Protein AF-A0AAN7SDE9-F1 (afdb_monomer_lite)

pLDDT: mean 77.94, std 16.56, range [36.09, 93.88]

Secondary structure (DSSP, 8-state):
-----------------PPP---TT-EEEETTTEEEEEEE-TTS-EEEEE------SHHHHHHHT--TTSPPS-TTEEEETTTEEEEE--

Structure (mmCIF, N/CA/C/O backbone):
data_AF-A0AAN7SDE9-F1
#
_entry.id   AF-A0AAN7SDE9-F1
#
loop_
_atom_site.group_PDB
_atom_site.id
_atom_site.type_symbol
_atom_site.label_atom_id
_atom_site.label_alt_id
_atom_site.label_comp_id
_atom_site.label_asym_id
_atom_site.label_entity_id
_atom_site.label_seq_id
_atom_site.pdbx_PDB_ins_code
_atom_site.Cartn_x
_atom_site.Cartn_y
_atom_site.Cartn_z
_atom_site.occupancy
_atom_site.B_iso_or_equiv
_atom_site.auth_seq_id
_atom_site.auth_comp_id
_atom_site.auth_asym_id
_atom_site.auth_atom_id
_atom_site.pdbx_PDB_model_num
ATOM 1 N N . MET A 1 1 ? -2.382 -37.669 46.528 1.00 36.94 1 MET A N 1
ATOM 2 C CA . MET A 1 1 ? -2.327 -36.244 46.134 1.00 36.94 1 MET A CA 1
ATOM 3 C C . MET A 1 1 ? -2.361 -36.198 44.613 1.00 36.94 1 MET A C 1
ATOM 5 O O . MET A 1 1 ? -1.420 -36.666 43.991 1.00 36.94 1 MET A O 1
ATOM 9 N N . LYS A 1 2 ? -3.486 -35.797 44.007 1.00 36.09 2 LYS A N 1
ATOM 10 C CA . LYS A 1 2 ? -3.641 -35.760 42.543 1.00 36.09 2 LYS A CA 1
ATOM 11 C C . LYS A 1 2 ? -3.276 -34.354 42.074 1.00 36.09 2 LYS A C 1
ATOM 13 O O . LYS A 1 2 ? -4.058 -33.430 42.261 1.00 36.09 2 LYS A O 1
ATOM 18 N N . ILE A 1 3 ? -2.063 -34.191 41.554 1.00 50.59 3 ILE A N 1
ATOM 19 C CA . ILE A 1 3 ? -1.600 -32.930 40.972 1.00 50.59 3 ILE A CA 1
ATOM 20 C C . ILE A 1 3 ? -2.308 -32.791 39.625 1.00 50.59 3 ILE A C 1
ATOM 22 O O . ILE A 1 3 ? -2.021 -33.527 38.684 1.00 50.59 3 ILE A O 1
ATOM 26 N N . ALA A 1 4 ? -3.297 -31.900 39.569 1.00 49.97 4 ALA A N 1
ATOM 27 C CA . ALA A 1 4 ? -3.954 -31.523 38.331 1.00 49.97 4 ALA A CA 1
ATOM 28 C C . ALA A 1 4 ? -2.946 -30.740 37.480 1.00 49.97 4 ALA A C 1
ATOM 30 O O . ALA A 1 4 ? -2.600 -29.601 37.785 1.00 49.97 4 ALA A O 1
ATOM 31 N N . LEU A 1 5 ? -2.434 -31.396 36.442 1.00 46.94 5 LEU A N 1
ATOM 32 C CA . LEU A 1 5 ? -1.571 -30.805 35.429 1.00 46.94 5 LEU A CA 1
ATOM 33 C C . LEU A 1 5 ? -2.433 -29.864 34.580 1.00 46.94 5 LEU A C 1
ATOM 35 O O . LEU A 1 5 ? -3.142 -30.294 33.671 1.00 46.94 5 LEU A O 1
ATOM 39 N N . VAL A 1 6 ? -2.431 -28.578 34.928 1.00 55.00 6 VAL A N 1
ATOM 40 C CA . VAL A 1 6 ? -3.078 -27.534 34.130 1.00 55.00 6 VAL A CA 1
ATOM 41 C C . VAL A 1 6 ? -2.252 -27.366 32.855 1.00 55.00 6 VAL A C 1
ATOM 43 O O . VAL A 1 6 ? -1.231 -26.682 32.841 1.00 55.00 6 VAL A O 1
ATOM 46 N N . PHE A 1 7 ? -2.679 -28.039 31.786 1.00 51.62 7 PHE A N 1
ATOM 47 C CA . PHE A 1 7 ? -2.201 -27.801 30.428 1.00 51.62 7 PHE A CA 1
ATOM 48 C C . PHE A 1 7 ? -2.621 -26.386 30.019 1.00 51.62 7 PHE A C 1
ATOM 50 O O . PHE A 1 7 ? -3.744 -26.146 29.579 1.00 51.62 7 PHE A O 1
ATOM 57 N N . PHE A 1 8 ? -1.717 -25.430 30.209 1.00 48.62 8 PHE A N 1
ATOM 58 C CA . PHE A 1 8 ? -1.868 -24.075 29.702 1.00 48.62 8 PHE A CA 1
ATOM 59 C C . PHE A 1 8 ? -1.737 -24.142 28.174 1.00 48.62 8 PHE A C 1
ATOM 61 O O . PHE A 1 8 ? -0.633 -24.176 27.631 1.00 48.62 8 PHE A O 1
ATOM 68 N N . CYS A 1 9 ? -2.871 -24.257 27.477 1.00 45.31 9 CYS A N 1
ATOM 69 C CA . CYS A 1 9 ? -2.943 -24.151 26.022 1.00 45.31 9 CYS A CA 1
ATOM 70 C C . CYS A 1 9 ? -2.447 -22.761 25.605 1.00 45.31 9 CYS A C 1
ATOM 72 O O . CYS A 1 9 ? -3.194 -21.785 25.630 1.00 45.31 9 CYS A O 1
ATOM 74 N N . LEU A 1 10 ? -1.172 -22.678 25.223 1.00 46.19 10 LEU A N 1
ATOM 75 C CA . LEU A 1 10 ? -0.617 -21.575 24.450 1.00 46.19 10 LEU A CA 1
ATOM 76 C C . LEU A 1 10 ? -1.331 -21.559 23.095 1.00 46.19 10 LEU A C 1
ATOM 78 O O . LEU A 1 10 ? -0.929 -22.236 22.152 1.00 46.19 10 LEU A O 1
ATOM 82 N N . VAL A 1 11 ? -2.425 -20.801 23.014 1.00 46.09 11 VAL A N 1
ATOM 83 C CA . VAL A 1 11 ? -3.038 -20.414 21.744 1.00 46.09 11 VAL A CA 1
ATOM 84 C C . VAL A 1 11 ? -2.042 -19.485 21.059 1.00 46.09 11 VAL A C 1
ATOM 86 O O . VAL A 1 11 ? -2.037 -18.274 21.274 1.00 46.09 11 VAL A O 1
ATOM 89 N N . VAL A 1 12 ? -1.140 -20.069 20.272 1.00 48.19 12 VAL A N 1
ATOM 90 C CA . VAL A 1 12 ? -0.286 -19.325 19.351 1.00 48.19 12 VAL A CA 1
ATOM 91 C C . VAL A 1 12 ? -1.208 -18.820 18.250 1.00 48.19 12 VAL A C 1
ATOM 93 O O . VAL A 1 12 ? -1.458 -19.503 17.260 1.00 48.19 12 VAL A O 1
ATOM 96 N N . VAL A 1 13 ? -1.784 -17.635 18.454 1.00 46.69 13 VAL A N 1
ATOM 97 C CA . VAL A 1 13 ? -2.419 -16.894 17.368 1.00 46.69 13 VAL A CA 1
ATOM 98 C C . VAL A 1 13 ? -1.297 -16.614 16.380 1.00 46.69 13 VAL A C 1
ATOM 100 O O . VAL A 1 13 ? -0.412 -15.805 16.655 1.00 46.69 13 VAL A O 1
ATOM 103 N N . ALA A 1 14 ? -1.280 -17.351 15.272 1.00 41.53 14 ALA A N 1
ATOM 104 C CA . ALA A 1 14 ? -0.371 -17.112 14.169 1.00 41.53 14 ALA A CA 1
ATOM 105 C C . ALA A 1 14 ? -0.695 -15.730 13.589 1.00 41.53 14 ALA A C 1
ATOM 107 O O . ALA A 1 14 ? -1.512 -15.585 12.683 1.00 41.53 14 ALA A O 1
ATOM 108 N N . VAL A 1 15 ? -0.086 -14.693 14.160 1.00 46.31 15 VAL A N 1
ATOM 109 C CA . VAL A 1 15 ? -0.047 -13.349 13.594 1.00 46.31 15 VAL A CA 1
ATOM 110 C C . VAL A 1 15 ? 0.845 -13.420 12.366 1.00 46.31 15 VAL A C 1
ATOM 112 O O . VAL A 1 15 ? 2.038 -13.129 12.408 1.00 46.31 15 VAL A O 1
ATOM 115 N N . ASN A 1 16 ? 0.265 -13.872 11.257 1.00 44.06 16 ASN A N 1
ATOM 116 C CA . ASN A 1 16 ? 0.865 -13.680 9.955 1.00 44.06 16 ASN A CA 1
ATOM 117 C C . ASN A 1 16 ? 0.718 -12.190 9.640 1.00 44.06 16 ASN A C 1
ATOM 119 O O . ASN A 1 16 ? -0.286 -11.742 9.090 1.00 44.06 16 ASN A O 1
ATOM 123 N N . ALA A 1 17 ? 1.687 -11.394 10.093 1.00 54.34 17 ALA A N 1
ATOM 124 C CA . ALA A 1 17 ? 1.885 -10.059 9.565 1.00 54.34 17 ALA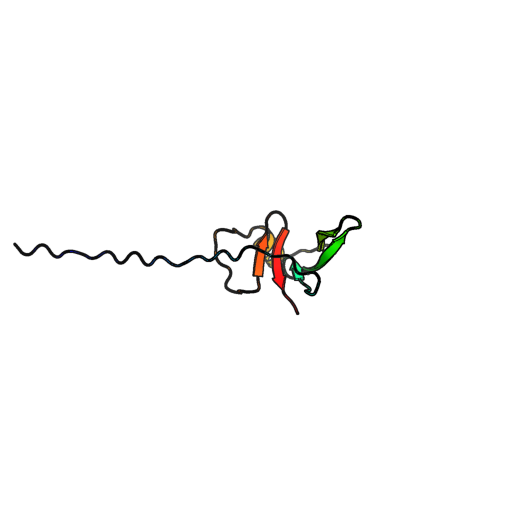 A CA 1
ATOM 125 C C . ALA A 1 17 ? 2.301 -10.250 8.104 1.00 54.34 17 ALA A C 1
ATOM 127 O O . ALA A 1 17 ? 3.490 -10.355 7.800 1.00 54.34 17 ALA A O 1
ATOM 128 N N . ASN A 1 18 ? 1.311 -10.405 7.217 1.00 61.94 18 ASN A N 1
ATOM 129 C CA . ASN A 1 18 ? 1.532 -10.575 5.790 1.00 61.94 18 ASN A CA 1
ATOM 130 C C . ASN A 1 18 ? 2.481 -9.463 5.353 1.00 61.94 18 ASN A C 1
ATOM 132 O O . ASN A 1 18 ? 2.179 -8.280 5.501 1.00 61.94 18 ASN A O 1
ATOM 136 N N . ARG A 1 19 ? 3.670 -9.825 4.878 1.00 72.62 19 ARG A N 1
ATOM 137 C CA . ARG A 1 19 ? 4.624 -8.831 4.397 1.00 72.62 19 ARG A CA 1
ATOM 138 C C . ARG A 1 19 ? 4.000 -8.148 3.183 1.00 72.62 19 ARG A C 1
ATOM 140 O O . ARG A 1 19 ? 3.565 -8.832 2.262 1.00 72.62 19 ARG A O 1
ATOM 147 N N . PHE A 1 20 ? 3.959 -6.819 3.176 1.00 83.00 20 PHE A N 1
ATOM 148 C CA . PHE A 1 20 ? 3.483 -6.080 2.011 1.00 83.00 20 PHE A CA 1
ATOM 149 C C . PHE A 1 20 ? 4.382 -6.378 0.803 1.00 83.00 20 PHE A C 1
ATOM 151 O O . PHE A 1 20 ? 5.594 -6.147 0.855 1.00 83.00 20 PHE A O 1
ATOM 158 N N . ILE A 1 21 ? 3.785 -6.893 -0.274 1.00 85.94 21 ILE A N 1
ATOM 159 C CA . ILE A 1 21 ? 4.435 -7.096 -1.570 1.00 85.94 21 ILE A CA 1
ATOM 160 C C . ILE A 1 21 ? 3.775 -6.136 -2.558 1.00 85.94 21 ILE A C 1
ATOM 162 O O . ILE A 1 21 ? 2.572 -6.198 -2.793 1.00 85.94 21 ILE A O 1
ATOM 166 N N . CYS A 1 22 ? 4.581 -5.233 -3.108 1.00 86.94 22 CYS A N 1
ATOM 167 C CA . CYS A 1 22 ? 4.136 -4.203 -4.037 1.00 86.94 22 CYS A CA 1
ATOM 168 C C . CYS A 1 22 ? 3.942 -4.814 -5.437 1.00 86.94 22 CYS A C 1
ATOM 170 O O . CYS A 1 22 ? 4.925 -5.113 -6.117 1.00 86.94 22 CYS A O 1
ATOM 172 N N . ASP A 1 23 ? 2.696 -5.000 -5.868 1.00 91.12 23 ASP A N 1
ATOM 173 C CA . ASP A 1 23 ? 2.340 -5.530 -7.186 1.00 91.12 23 ASP A CA 1
ATOM 174 C C . ASP A 1 23 ? 2.021 -4.380 -8.158 1.00 91.12 23 ASP A C 1
ATOM 176 O O . ASP A 1 23 ? 1.187 -3.516 -7.889 1.00 91.12 23 ASP A O 1
ATOM 180 N N . VAL A 1 24 ? 2.698 -4.361 -9.309 1.00 92.69 24 VAL A N 1
ATOM 181 C CA . VAL A 1 24 ? 2.551 -3.322 -10.349 1.00 92.69 24 VAL A CA 1
ATOM 182 C C . VAL A 1 24 ? 1.235 -3.402 -11.122 1.00 92.69 24 VAL A C 1
ATOM 184 O O . VAL A 1 24 ? 0.906 -2.482 -11.866 1.00 92.69 24 VAL A O 1
ATOM 187 N N . THR A 1 25 ? 0.487 -4.492 -10.966 1.00 91.75 25 THR A N 1
ATOM 188 C CA . THR A 1 25 ? -0.844 -4.676 -11.560 1.00 91.75 25 THR A CA 1
ATOM 189 C C . THR A 1 25 ? -1.970 -4.237 -10.625 1.00 91.75 25 THR A C 1
ATOM 191 O O . THR A 1 25 ? -3.128 -4.181 -11.038 1.00 91.75 25 THR A O 1
ATOM 194 N N . LYS A 1 26 ? -1.638 -3.906 -9.371 1.00 92.56 26 LYS A N 1
ATOM 195 C CA . LYS A 1 26 ? -2.596 -3.594 -8.315 1.00 92.56 26 LYS A CA 1
ATOM 196 C C . LYS A 1 26 ? -2.662 -2.108 -8.008 1.00 92.56 26 LYS A C 1
ATOM 198 O O . LYS A 1 26 ? -1.698 -1.357 -8.161 1.00 92.56 26 LYS A O 1
ATOM 203 N N . VAL A 1 27 ? -3.840 -1.698 -7.544 1.00 92.88 27 VAL A N 1
ATOM 204 C CA . VAL A 1 27 ? -4.096 -0.347 -7.048 1.00 92.88 27 VAL A CA 1
ATOM 205 C C . VAL A 1 27 ? -4.354 -0.423 -5.555 1.00 92.88 27 VAL A C 1
ATOM 207 O O . VAL A 1 27 ? -5.117 -1.265 -5.076 1.00 92.88 27 VAL A O 1
ATOM 210 N N . TYR A 1 28 ? -3.728 0.495 -4.834 1.00 93.19 28 TYR A N 1
ATOM 211 C CA . TYR A 1 28 ? -3.799 0.582 -3.391 1.00 93.19 28 TYR A CA 1
ATOM 212 C C . TYR A 1 28 ? -4.360 1.933 -2.953 1.00 93.19 28 TYR A C 1
ATOM 214 O O . TYR A 1 28 ? -4.394 2.902 -3.715 1.00 93.19 28 TYR A O 1
ATOM 222 N N . GLU A 1 29 ? -4.766 2.009 -1.696 1.00 92.19 29 GLU A N 1
ATOM 223 C CA . GLU A 1 29 ? -5.245 3.221 -1.056 1.00 92.19 29 GLU A CA 1
ATOM 224 C C . GLU A 1 29 ? -4.592 3.381 0.319 1.00 92.19 29 GLU A C 1
ATOM 226 O O . GLU A 1 29 ? -4.690 2.505 1.180 1.00 92.19 29 GLU A O 1
ATOM 231 N N . GLU A 1 30 ? -3.908 4.505 0.518 1.00 91.06 30 GLU A N 1
ATOM 232 C CA . GLU A 1 30 ? -3.314 4.907 1.790 1.00 91.06 30 GLU A CA 1
ATOM 233 C C . GLU A 1 30 ? -4.359 5.622 2.642 1.00 91.06 30 GLU A C 1
ATOM 235 O O . GLU A 1 30 ? -4.928 6.642 2.235 1.00 91.06 30 GLU A O 1
ATOM 240 N N . ASN A 1 31 ? -4.572 5.104 3.853 1.00 87.88 31 ASN A N 1
ATOM 241 C CA . ASN A 1 31 ? -5.396 5.692 4.908 1.00 87.88 31 ASN A CA 1
ATOM 242 C C . ASN A 1 31 ? -6.801 6.101 4.424 1.00 87.88 31 ASN A C 1
ATOM 244 O O . ASN A 1 31 ? -7.368 7.083 4.905 1.00 87.88 31 ASN A O 1
ATOM 248 N N . LYS A 1 32 ? -7.349 5.356 3.456 1.00 85.12 32 LYS A N 1
ATOM 249 C CA . LYS A 1 32 ? -8.605 5.657 2.754 1.00 85.12 32 LYS A CA 1
ATOM 250 C C . LYS A 1 32 ? -8.673 7.037 2.086 1.00 85.12 32 LYS A C 1
ATOM 252 O O . LYS A 1 32 ? -9.728 7.670 2.056 1.00 85.12 32 LYS A O 1
ATOM 257 N N . CYS A 1 33 ? -7.539 7.551 1.615 1.00 87.44 33 CYS A N 1
ATOM 258 C CA . CYS A 1 33 ? -7.450 8.913 1.099 1.00 87.44 33 CYS A CA 1
ATOM 259 C C . CYS A 1 33 ? -6.627 9.026 -0.187 1.00 87.44 33 CYS A C 1
ATOM 261 O O . CYS A 1 33 ? -7.133 9.498 -1.213 1.00 87.44 33 CYS A O 1
ATOM 263 N N . ASN A 1 34 ? -5.357 8.616 -0.147 1.00 90.25 34 ASN A N 1
ATOM 264 C CA . ASN A 1 34 ? -4.470 8.733 -1.298 1.00 90.25 34 ASN A CA 1
ATOM 265 C C . ASN A 1 34 ? -4.487 7.444 -2.104 1.00 90.25 34 ASN A C 1
ATOM 267 O O . ASN A 1 34 ? -4.341 6.360 -1.548 1.00 90.25 34 ASN A O 1
ATOM 271 N N . ARG A 1 35 ? -4.608 7.557 -3.427 1.00 92.31 35 ARG A N 1
ATOM 272 C CA . ARG A 1 35 ? -4.414 6.397 -4.301 1.00 92.31 35 ARG A CA 1
ATOM 273 C C . ARG A 1 35 ? -2.932 6.134 -4.448 1.00 92.31 35 ARG A C 1
ATOM 275 O O . ARG A 1 35 ? -2.170 7.069 -4.690 1.00 92.31 35 ARG A O 1
ATOM 282 N N . CYS A 1 36 ? -2.546 4.876 -4.355 1.00 92.19 36 CYS A N 1
ATOM 283 C CA . CYS A 1 36 ? -1.172 4.440 -4.476 1.00 92.19 36 CYS A CA 1
ATOM 284 C C . CYS A 1 36 ? -1.042 3.325 -5.507 1.00 92.19 36 CYS A C 1
ATOM 286 O O . CYS A 1 36 ? -1.971 2.552 -5.739 1.00 92.19 36 CYS A O 1
ATOM 288 N N . ALA A 1 37 ? 0.125 3.245 -6.129 1.00 93.88 37 ALA A N 1
ATOM 289 C CA . ALA A 1 37 ? 0.446 2.213 -7.100 1.00 93.88 37 ALA A CA 1
ATOM 290 C C . ALA A 1 37 ? 1.937 1.884 -7.054 1.00 93.88 37 ALA A C 1
ATOM 292 O O . ALA A 1 37 ? 2.771 2.700 -6.639 1.00 93.88 37 ALA A O 1
ATOM 293 N N . CYS A 1 38 ? 2.250 0.680 -7.517 1.00 93.50 38 CYS A N 1
ATOM 294 C CA . CYS A 1 38 ? 3.610 0.227 -7.741 1.00 93.50 38 CYS A CA 1
ATOM 295 C C . CYS A 1 38 ? 3.950 0.395 -9.223 1.00 93.50 38 CYS A C 1
ATOM 297 O O . CYS A 1 38 ? 3.139 0.090 -10.094 1.00 93.50 38 CYS A O 1
ATOM 299 N N . PHE A 1 39 ? 5.159 0.845 -9.531 1.00 92.56 39 PHE A N 1
ATOM 300 C CA . PHE A 1 39 ? 5.661 0.922 -10.905 1.00 92.56 39 PHE A CA 1
ATOM 301 C C . PHE A 1 39 ? 7.134 0.526 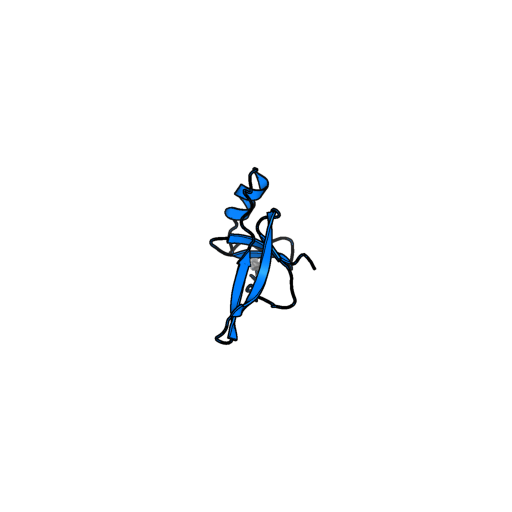-10.930 1.00 92.56 39 PHE A C 1
ATOM 303 O O . PHE A 1 39 ? 7.830 0.619 -9.919 1.00 92.56 39 PHE A O 1
ATOM 310 N N . LYS A 1 40 ? 7.611 0.067 -12.087 1.00 93.69 40 LYS A N 1
ATOM 311 C CA . LYS A 1 40 ? 9.040 -0.170 -12.302 1.00 93.69 40 LYS A CA 1
ATOM 312 C C . LYS A 1 40 ? 9.700 1.137 -12.719 1.00 93.69 40 LYS A C 1
ATOM 314 O O . LYS A 1 40 ? 9.203 1.815 -13.616 1.00 93.69 40 LYS A O 1
ATOM 319 N N . ASP A 1 41 ? 10.793 1.498 -12.063 1.00 91.00 41 ASP A N 1
ATOM 320 C CA . ASP A 1 41 ? 11.630 2.610 -12.503 1.00 91.00 41 ASP A CA 1
ATOM 321 C C . ASP A 1 41 ? 12.472 2.228 -13.738 1.00 91.00 41 ASP A C 1
ATOM 323 O O . ASP A 1 41 ? 12.408 1.105 -14.247 1.00 91.00 41 ASP A O 1
ATOM 327 N N . SER A 1 42 ? 13.294 3.161 -14.225 1.00 91.88 42 SER A N 1
ATOM 328 C CA . SER A 1 42 ? 14.176 2.934 -15.380 1.00 91.88 42 SER A CA 1
ATOM 329 C C . SER A 1 42 ? 15.266 1.881 -15.145 1.00 91.88 42 SER A C 1
ATOM 331 O O . SER A 1 42 ? 15.891 1.434 -16.103 1.00 91.88 42 SER A O 1
ATOM 333 N N . ARG A 1 43 ? 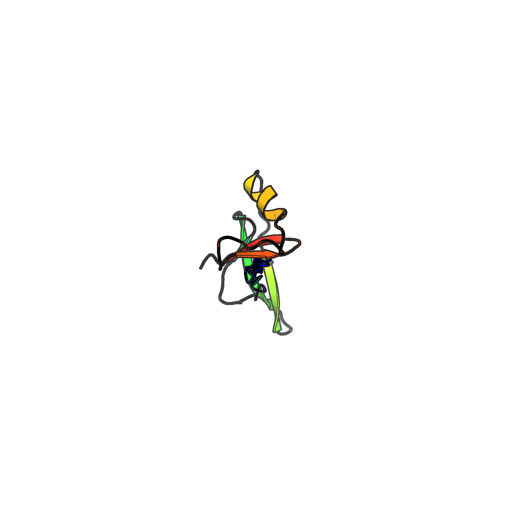15.498 1.471 -13.893 1.00 93.25 43 ARG A N 1
ATOM 334 C CA . ARG A 1 43 ? 16.444 0.419 -13.495 1.00 93.25 43 ARG A CA 1
ATOM 335 C C . ARG A 1 43 ? 15.740 -0.916 -13.228 1.00 93.25 43 ARG A C 1
ATOM 337 O O . ARG A 1 43 ? 16.398 -1.884 -12.858 1.00 93.25 43 ARG A O 1
ATOM 344 N N . GLY A 1 44 ? 14.419 -0.978 -13.410 1.00 88.56 44 GLY A N 1
ATOM 345 C CA . GLY A 1 44 ? 13.600 -2.158 -13.147 1.00 88.56 44 GLY A CA 1
ATOM 346 C C . GLY A 1 44 ? 13.251 -2.376 -11.672 1.00 88.56 44 GLY A C 1
ATOM 347 O O . GLY A 1 44 ? 12.626 -3.390 -11.356 1.00 88.56 44 GLY A O 1
ATOM 348 N N . ALA A 1 45 ? 13.608 -1.452 -10.774 1.00 89.44 45 ALA A N 1
ATOM 349 C CA . ALA A 1 45 ? 13.243 -1.527 -9.365 1.00 89.44 45 ALA A CA 1
ATOM 350 C C . ALA A 1 45 ? 11.770 -1.145 -9.175 1.00 89.44 45 ALA A C 1
ATOM 352 O O . ALA A 1 45 ? 11.276 -0.194 -9.782 1.00 89.44 45 ALA A O 1
ATOM 353 N N . VAL A 1 46 ? 11.059 -1.890 -8.324 1.00 90.69 46 VAL A N 1
ATOM 354 C CA . VAL A 1 46 ? 9.662 -1.585 -7.995 1.00 90.69 46 VAL A CA 1
ATOM 355 C C . VAL A 1 46 ? 9.626 -0.462 -6.966 1.00 90.69 46 VAL A C 1
ATOM 357 O O . VAL A 1 46 ? 10.204 -0.576 -5.885 1.00 90.69 46 VAL A O 1
ATOM 360 N N . VAL A 1 47 ? 8.924 0.614 -7.302 1.00 90.81 47 VAL A N 1
ATOM 361 C CA . VAL A 1 47 ? 8.751 1.793 -6.458 1.00 90.81 47 VAL A CA 1
ATOM 362 C C . VAL A 1 47 ? 7.270 1.964 -6.143 1.00 90.81 47 VAL A C 1
ATOM 364 O O . VAL A 1 47 ? 6.422 1.883 -7.029 1.00 90.81 47 VAL A O 1
ATOM 367 N N . PHE A 1 48 ? 6.970 2.229 -4.874 1.00 89.62 48 PHE A N 1
ATOM 368 C CA . PHE A 1 48 ? 5.629 2.548 -4.393 1.00 89.62 48 PHE A CA 1
ATOM 369 C C . PHE A 1 48 ? 5.453 4.064 -4.312 1.00 89.62 48 PHE A C 1
ATOM 371 O O . PHE A 1 48 ? 6.290 4.753 -3.719 1.00 89.62 48 PHE A O 1
ATOM 378 N N . ARG A 1 49 ? 4.378 4.607 -4.891 1.00 90.44 49 ARG A N 1
ATOM 379 C CA . ARG A 1 49 ? 4.010 6.021 -4.709 1.00 90.44 49 ARG A CA 1
ATOM 380 C C . ARG A 1 49 ? 2.518 6.188 -4.510 1.00 90.44 49 ARG A C 1
ATOM 382 O O . ARG A 1 49 ? 1.725 5.456 -5.092 1.00 90.44 49 ARG A O 1
ATOM 389 N N . CYS A 1 50 ? 2.179 7.218 -3.747 1.00 89.69 50 CYS A N 1
ATOM 390 C CA . CYS A 1 50 ? 0.823 7.674 -3.493 1.00 89.69 50 CYS A CA 1
ATOM 391 C C . CYS A 1 50 ? 0.606 9.071 -4.080 1.00 89.69 50 CYS A C 1
ATOM 393 O O . CYS A 1 50 ? 1.550 9.851 -4.233 1.00 89.69 50 CYS A O 1
ATOM 395 N N . THR A 1 51 ? -0.643 9.406 -4.393 1.00 89.94 51 THR A N 1
ATOM 396 C CA . THR A 1 51 ? -1.051 10.790 -4.653 1.00 89.94 51 THR A CA 1
ATOM 397 C C . THR A 1 51 ? -0.830 11.651 -3.411 1.00 89.94 51 THR A C 1
ATOM 399 O O . THR A 1 51 ? -0.855 11.141 -2.298 1.00 89.94 51 THR A O 1
ATOM 402 N N . LEU A 1 52 ? -0.676 12.963 -3.586 1.00 85.62 52 LEU A N 1
ATOM 403 C CA . LEU A 1 52 ? -0.525 13.911 -2.479 1.00 85.62 52 LEU A CA 1
ATOM 404 C C . LEU A 1 52 ? -1.810 14.722 -2.295 1.00 85.62 52 LEU A C 1
ATOM 406 O O . LEU A 1 52 ? -1.872 15.894 -2.665 1.00 85.62 52 LEU A O 1
ATOM 410 N N . LYS A 1 53 ? -2.862 14.098 -1.761 1.00 85.19 53 LYS A N 1
ATOM 411 C CA . LYS A 1 53 ? -4.053 14.832 -1.321 1.00 85.19 53 LYS A CA 1
ATOM 412 C C . LYS A 1 53 ? -3.875 15.274 0.127 1.00 85.19 53 LYS A C 1
ATOM 414 O O . LYS A 1 53 ? -3.296 14.561 0.944 1.00 85.19 53 LYS A O 1
ATOM 419 N N . ALA A 1 54 ? -4.400 16.453 0.449 1.00 81.62 54 ALA A N 1
ATOM 420 C CA . ALA A 1 54 ? -4.505 16.903 1.829 1.00 81.62 54 ALA A CA 1
ATOM 421 C C . ALA A 1 54 ? -5.590 16.081 2.540 1.00 81.62 54 ALA A C 1
ATOM 423 O O . ALA A 1 54 ? -6.781 16.360 2.417 1.00 81.62 54 ALA A O 1
ATOM 424 N N . CYS A 1 55 ? -5.169 15.033 3.242 1.00 82.06 55 CYS A N 1
ATOM 425 C CA . CYS A 1 55 ? -6.046 14.169 4.018 1.00 82.06 55 CYS A CA 1
ATOM 426 C C . CYS A 1 55 ? -6.201 14.726 5.434 1.00 82.06 55 CYS A C 1
ATOM 428 O O . CYS A 1 55 ? -5.209 15.009 6.106 1.00 82.06 55 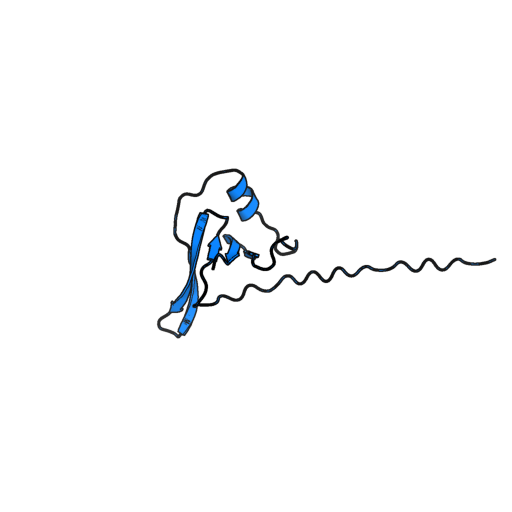CYS A O 1
ATOM 430 N N . SER A 1 56 ? -7.437 14.867 5.899 1.00 76.44 56 SER A N 1
ATOM 431 C CA . SER A 1 56 ? -7.742 15.299 7.261 1.00 76.44 56 SER A CA 1
ATOM 432 C C . SER A 1 56 ? -8.894 14.480 7.835 1.00 76.44 56 SER A C 1
ATOM 434 O O . SER A 1 56 ? -9.736 13.955 7.106 1.00 76.44 56 SER A O 1
ATOM 436 N N . GLY A 1 57 ? -8.912 14.340 9.159 1.00 78.06 57 GLY A N 1
ATOM 437 C CA . GLY A 1 57 ? -9.974 13.648 9.882 1.00 78.06 57 GLY A CA 1
ATOM 438 C C . GLY A 1 57 ? -9.458 12.546 10.802 1.00 78.06 57 GLY A C 1
ATOM 439 O O . GLY A 1 57 ? -8.420 11.932 10.565 1.00 78.06 57 GLY A O 1
ATOM 440 N N . LYS A 1 58 ? -10.238 12.260 11.851 1.00 72.38 58 LYS A N 1
ATOM 441 C CA . LYS A 1 58 ? -9.872 11.308 12.917 1.00 72.38 58 LYS A CA 1
ATOM 442 C C . LYS A 1 58 ? -9.498 9.920 12.382 1.00 72.38 58 LYS A C 1
ATOM 444 O O . LYS A 1 58 ? -8.600 9.277 12.911 1.00 72.38 58 LYS A O 1
ATOM 449 N N . THR A 1 59 ? -10.171 9.465 11.328 1.00 71.31 59 THR A N 1
ATOM 450 C CA . THR A 1 59 ? -9.919 8.163 10.696 1.00 71.31 59 THR A CA 1
ATOM 451 C C . THR A 1 59 ? -8.549 8.107 10.021 1.00 71.31 59 THR A C 1
ATOM 453 O O . THR A 1 59 ? -7.845 7.110 10.155 1.00 71.31 59 THR A O 1
ATOM 456 N N . TYR A 1 60 ? -8.140 9.189 9.355 1.00 77.56 60 TYR A N 1
ATOM 457 C CA . TYR A 1 60 ? -6.813 9.291 8.753 1.00 77.56 60 TYR A CA 1
ATOM 458 C C . TYR A 1 60 ? -5.715 9.272 9.828 1.00 77.56 60 TYR A C 1
ATOM 460 O O . TYR A 1 60 ? -4.754 8.511 9.716 1.00 77.56 60 TYR A O 1
ATOM 468 N N . ASP A 1 61 ? -5.897 10.033 10.912 1.00 77.62 61 ASP A N 1
ATOM 469 C CA . ASP A 1 61 ? -4.937 10.090 12.024 1.00 77.62 61 ASP A CA 1
ATOM 470 C C . ASP A 1 61 ? -4.759 8.738 12.727 1.00 77.62 61 ASP A C 1
ATOM 472 O O . ASP A 1 61 ? -3.651 8.393 13.144 1.00 77.62 61 ASP A O 1
ATOM 476 N N . LEU A 1 62 ? -5.842 7.964 12.849 1.00 76.25 62 LEU A N 1
ATOM 477 C CA . LEU A 1 62 ? -5.807 6.605 13.388 1.00 76.25 62 LEU A CA 1
ATOM 478 C C . LEU A 1 62 ? -5.017 5.664 12.475 1.00 76.25 62 LEU A C 1
ATOM 480 O O . LEU A 1 62 ? -4.139 4.945 12.948 1.00 76.25 62 LEU A O 1
ATOM 484 N N . PHE A 1 63 ? -5.291 5.685 11.170 1.00 79.00 63 PHE A N 1
ATOM 485 C CA . PHE A 1 63 ? -4.626 4.797 10.215 1.00 79.00 63 PHE A CA 1
ATOM 486 C C . PHE A 1 63 ? -3.143 5.117 10.039 1.00 79.00 63 PHE A C 1
ATOM 488 O O . PHE A 1 63 ? -2.324 4.201 9.956 1.00 79.00 63 PHE A O 1
ATOM 495 N N . ARG A 1 64 ? -2.764 6.395 10.111 1.00 79.56 64 ARG A N 1
ATOM 496 C CA . ARG A 1 64 ? -1.356 6.809 10.076 1.00 79.56 64 ARG A CA 1
ATOM 497 C C . ARG A 1 64 ? -0.540 6.282 11.264 1.00 79.56 64 ARG A C 1
ATOM 499 O O . ARG A 1 64 ? 0.671 6.119 11.153 1.00 79.56 64 ARG A O 1
ATOM 506 N N . LYS A 1 65 ? -1.191 6.007 12.399 1.00 82.12 65 LYS A N 1
ATOM 507 C CA . LYS A 1 65 ? -0.570 5.495 13.635 1.00 82.12 65 LYS A CA 1
ATOM 508 C C . LYS A 1 65 ? -0.706 3.980 13.799 1.00 82.12 65 LYS A C 1
ATOM 510 O O . LYS A 1 65 ? -0.579 3.478 14.915 1.00 82.12 65 LYS A O 1
ATOM 515 N N . CYS A 1 66 ? -0.995 3.248 12.726 1.00 85.38 66 CYS A N 1
ATOM 516 C CA . CYS A 1 66 ? -1.125 1.800 12.807 1.00 85.38 66 CYS A CA 1
ATOM 517 C C . CYS A 1 66 ? 0.155 1.144 13.369 1.00 85.38 66 CYS A C 1
ATOM 519 O O . CYS A 1 66 ? 1.269 1.655 13.215 1.00 85.38 66 CYS A O 1
ATOM 521 N N . ASN A 1 67 ? -0.013 -0.007 14.022 1.00 85.12 67 ASN A N 1
ATOM 522 C CA . ASN A 1 67 ? 1.088 -0.810 14.538 1.00 85.12 67 ASN A CA 1
ATOM 523 C C . ASN A 1 67 ? 1.250 -2.062 13.658 1.00 85.12 67 ASN A C 1
ATOM 525 O O . ASN A 1 67 ? 0.310 -2.854 13.601 1.00 85.12 67 ASN A O 1
ATOM 529 N N . PRO A 1 68 ? 2.408 -2.283 13.006 1.00 82.56 68 PRO A N 1
ATOM 530 C CA . PRO A 1 68 ? 2.627 -3.461 12.162 1.00 82.56 68 PRO A CA 1
ATOM 531 C C . PRO A 1 68 ? 2.605 -4.790 12.934 1.00 82.56 68 PRO A C 1
ATOM 533 O O . PRO A 1 68 ? 2.437 -5.838 12.320 1.00 82.56 68 PRO A O 1
ATOM 536 N N . ALA A 1 69 ? 2.739 -4.763 14.266 1.00 81.38 69 ALA A N 1
ATOM 537 C CA . ALA A 1 69 ? 2.589 -5.944 15.118 1.00 81.38 69 ALA A CA 1
ATOM 538 C C . ALA A 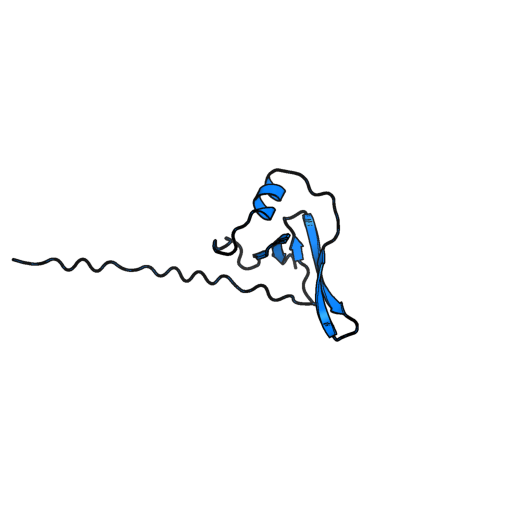1 69 ? 1.121 -6.317 15.398 1.00 81.38 69 ALA A C 1
ATOM 540 O O . ALA A 1 69 ? 0.857 -7.395 15.929 1.00 81.38 69 ALA A O 1
ATOM 541 N N . VAL A 1 70 ? 0.167 -5.435 15.080 1.00 78.19 70 VAL A N 1
ATOM 542 C CA . VAL A 1 70 ? -1.263 -5.684 15.288 1.00 78.19 70 VAL A CA 1
ATOM 543 C C . VAL A 1 70 ? -1.876 -6.148 13.966 1.00 78.19 70 VAL A C 1
ATOM 545 O O . VAL A 1 70 ? -1.810 -5.411 12.979 1.00 78.19 70 VAL A O 1
ATOM 548 N N . PRO A 1 71 ? -2.489 -7.343 13.920 1.00 70.94 71 PRO A N 1
ATOM 549 C CA . PRO A 1 71 ? -3.149 -7.821 12.715 1.00 70.94 71 PRO A CA 1
ATOM 550 C C . PRO A 1 71 ? -4.331 -6.914 12.363 1.00 70.94 71 PRO A C 1
ATOM 552 O O . PRO A 1 71 ? -5.125 -6.530 13.225 1.00 70.94 71 PRO A O 1
ATOM 555 N N . LEU A 1 72 ? -4.451 -6.574 11.081 1.00 78.12 72 LEU A N 1
ATOM 556 C CA . LEU A 1 72 ? -5.599 -5.839 10.571 1.00 78.12 72 LEU A CA 1
ATOM 557 C C . LEU A 1 72 ? -6.742 -6.818 10.266 1.00 78.12 72 LEU A C 1
ATOM 559 O O . LEU A 1 72 ? -6.488 -7.932 9.813 1.00 78.12 72 LEU A O 1
ATOM 563 N N . PRO A 1 73 ? -8.008 -6.413 10.462 1.00 75.50 73 PRO A N 1
ATOM 564 C CA . PRO A 1 73 ? -9.166 -7.264 10.175 1.00 75.50 73 PRO A CA 1
ATOM 565 C C . PRO A 1 73 ? -9.379 -7.520 8.673 1.00 75.50 73 PRO A C 1
ATOM 567 O O . PRO A 1 73 ? -10.258 -8.290 8.307 1.00 75.50 73 PRO A O 1
ATOM 570 N N . CYS A 1 74 ? -8.610 -6.853 7.809 1.00 76.44 74 CYS A N 1
ATOM 571 C CA . CYS A 1 74 ? -8.655 -7.002 6.363 1.00 76.44 74 CYS A CA 1
ATOM 572 C C . CYS A 1 74 ? -7.322 -7.590 5.889 1.00 76.44 74 CYS A C 1
ATOM 574 O O . CYS A 1 74 ? -6.271 -6.979 6.086 1.00 76.44 74 CYS A O 1
ATOM 576 N N . ASP A 1 75 ? -7.381 -8.759 5.259 1.00 79.62 75 ASP A N 1
ATOM 577 C CA . ASP A 1 75 ? -6.252 -9.497 4.678 1.00 79.62 75 ASP A CA 1
ATOM 578 C C . ASP A 1 75 ? -5.591 -8.761 3.503 1.00 79.62 75 ASP A C 1
ATOM 580 O O . ASP A 1 75 ? -4.412 -8.970 3.215 1.00 79.62 75 ASP A O 1
ATOM 584 N N . LYS A 1 76 ? -6.341 -7.852 2.878 1.00 88.19 76 LYS A N 1
ATOM 585 C CA . LYS A 1 76 ? -5.895 -6.946 1.814 1.00 88.19 76 LYS A CA 1
ATOM 586 C C . LYS A 1 76 ? -5.370 -5.602 2.317 1.00 88.19 76 LYS A C 1
ATOM 588 O O . LYS A 1 76 ? -5.263 -4.662 1.530 1.00 88.19 76 LYS A O 1
ATOM 593 N N . CYS A 1 77 ? -5.105 -5.471 3.615 1.00 88.56 77 CYS A N 1
ATOM 594 C CA . CYS A 1 77 ? -4.568 -4.251 4.201 1.00 88.56 77 CYS A CA 1
ATOM 595 C C . CYS A 1 77 ? -3.295 -4.523 4.997 1.00 88.56 77 CYS A C 1
ATOM 597 O O . CYS A 1 77 ? -3.169 -5.518 5.708 1.00 88.56 77 CYS A O 1
ATOM 599 N N . TRP A 1 78 ? -2.375 -3.568 4.940 1.00 90.19 78 TRP A N 1
ATOM 600 C CA . TRP A 1 78 ? -1.069 -3.631 5.579 1.00 90.19 78 TRP A CA 1
ATOM 601 C C . TRP A 1 78 ? -0.784 -2.344 6.328 1.00 90.19 78 TRP A C 1
ATOM 603 O O . TRP A 1 78 ? -1.067 -1.259 5.831 1.00 90.19 78 TRP A O 1
ATOM 613 N N . CYS A 1 79 ? -0.173 -2.456 7.502 1.00 88.81 79 CYS A N 1
ATOM 614 C CA . CYS A 1 79 ? 0.405 -1.305 8.179 1.00 88.81 79 CYS A CA 1
ATOM 615 C C . CYS A 1 79 ? 1.861 -1.120 7.733 1.00 88.81 79 CYS A C 1
ATOM 617 O O . CYS A 1 79 ? 2.710 -1.964 8.022 1.00 88.81 79 CYS A O 1
ATOM 619 N N . ILE A 1 80 ? 2.153 -0.021 7.039 1.00 86.94 80 ILE A N 1
ATOM 620 C CA . ILE A 1 80 ? 3.475 0.294 6.491 1.00 86.94 80 ILE A CA 1
ATOM 621 C C . ILE A 1 80 ? 3.947 1.619 7.072 1.00 86.94 80 ILE A C 1
ATOM 623 O O . ILE A 1 80 ? 3.396 2.671 6.767 1.00 86.94 80 ILE A O 1
ATOM 627 N N . GLN A 1 81 ? 5.008 1.604 7.871 1.00 82.75 81 GLN A N 1
ATOM 628 C CA . GLN A 1 81 ? 5.629 2.843 8.338 1.00 82.75 81 GLN A CA 1
ATOM 629 C C . GLN A 1 81 ? 6.550 3.414 7.244 1.00 82.75 81 GLN A C 1
ATOM 631 O O . GLN A 1 81 ? 7.295 2.644 6.636 1.00 82.75 81 GLN A O 1
ATOM 636 N N . PRO A 1 82 ? 6.532 4.734 6.967 1.00 76.69 82 PRO A N 1
ATOM 637 C CA . PRO A 1 82 ? 5.810 5.808 7.670 1.00 76.69 82 PRO A CA 1
ATOM 638 C C . PRO A 1 82 ? 4.417 6.172 7.098 1.00 76.69 82 PRO A C 1
ATOM 640 O O . PRO A 1 82 ? 3.845 7.180 7.509 1.00 76.69 82 PRO A O 1
ATOM 643 N N . TYR A 1 83 ? 3.883 5.406 6.145 1.00 80.50 83 TYR A N 1
ATOM 644 C CA . TYR A 1 83 ? 2.654 5.730 5.405 1.00 80.50 83 TYR A CA 1
ATOM 645 C C . TYR A 1 83 ? 1.360 5.552 6.226 1.00 80.50 83 TYR A C 1
ATOM 647 O O . TYR A 1 83 ? 0.465 6.394 6.186 1.00 80.50 83 TYR A O 1
ATOM 655 N N . GLY A 1 84 ? 1.258 4.487 7.022 1.00 88.69 84 GLY A N 1
ATOM 656 C CA . GLY A 1 84 ? 0.034 4.099 7.727 1.00 88.69 84 GLY A CA 1
ATOM 657 C C . GLY A 1 84 ? -0.576 2.827 7.145 1.00 88.69 84 GLY A C 1
ATOM 658 O O . GLY A 1 84 ? 0.151 1.908 6.770 1.00 88.69 84 GLY A O 1
ATOM 659 N N . ILE A 1 85 ? -1.905 2.752 7.083 1.00 90.06 85 ILE A N 1
ATOM 660 C CA . ILE A 1 85 ? -2.603 1.601 6.502 1.00 90.06 85 ILE A CA 1
ATOM 661 C C . ILE A 1 85 ? -2.683 1.757 4.985 1.00 90.06 85 ILE A C 1
ATOM 663 O O . ILE A 1 85 ? -3.257 2.722 4.487 1.00 90.06 85 ILE A O 1
ATOM 667 N N . ILE A 1 86 ? -2.169 0.772 4.258 1.00 90.94 86 ILE A N 1
ATOM 668 C CA . ILE A 1 86 ? -2.298 0.624 2.810 1.00 90.94 86 ILE A CA 1
ATOM 669 C C . ILE A 1 86 ? -3.237 -0.545 2.532 1.00 90.94 86 ILE A C 1
ATOM 671 O O . ILE A 1 86 ? -2.982 -1.643 3.016 1.00 90.94 86 ILE A O 1
ATOM 675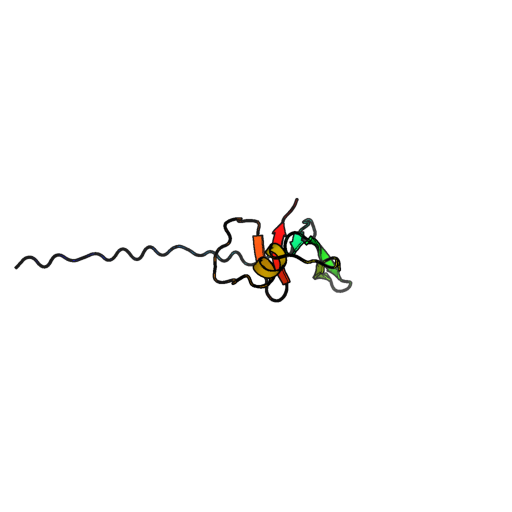 N N . CYS A 1 87 ? -4.291 -0.336 1.750 1.00 90.94 87 CYS A N 1
ATOM 676 C CA . CYS A 1 87 ? -5.238 -1.388 1.372 1.00 90.94 87 CYS A CA 1
ATOM 677 C C . CYS A 1 87 ? -5.306 -1.559 -0.146 1.00 90.94 87 CYS A C 1
ATOM 679 O O . CYS A 1 87 ? -5.332 -0.566 -0.864 1.00 90.94 87 CYS A O 1
ATOM 681 N N . GLU A 1 88 ? -5.374 -2.792 -0.645 1.00 92.56 88 GLU A N 1
ATOM 682 C CA . GLU A 1 88 ? -5.729 -3.066 -2.046 1.00 92.56 88 GLU A CA 1
ATOM 683 C C . GLU A 1 88 ? -7.203 -2.704 -2.288 1.00 92.56 88 GLU A C 1
ATOM 685 O O . GLU A 1 88 ? -8.073 -3.057 -1.489 1.00 92.56 88 GLU A O 1
ATOM 690 N N . VAL A 1 89 ? -7.487 -2.000 -3.388 1.00 88.44 89 VAL A N 1
ATOM 691 C CA . VAL A 1 89 ? -8.844 -1.536 -3.746 1.00 88.44 89 VAL A CA 1
ATOM 692 C C . VAL A 1 89 ? -9.379 -2.128 -5.059 1.00 88.44 89 VAL A C 1
ATOM 694 O O . VAL A 1 89 ? -10.512 -1.823 -5.427 1.00 88.44 89 VAL A O 1
ATOM 697 N N . ALA A 1 90 ? -8.599 -2.978 -5.747 1.00 66.19 90 ALA A N 1
ATOM 698 C CA . ALA A 1 90 ? -8.976 -3.653 -6.998 1.00 66.19 90 ALA A CA 1
ATOM 699 C C . ALA A 1 90 ? -8.384 -5.072 -7.121 1.00 66.19 90 ALA A C 1
ATOM 701 O O . ALA A 1 90 ? -7.138 -5.224 -7.135 1.00 66.19 90 ALA A O 1
#

Radius of gyration: 18.85 Å; chains: 1; bounding box: 26×53×62 Å

Organism: NCBI:txid1421715

Foldseek 3Di:
DDPPPPPPPPPPPPPCLPPDDADQVFWKDFLNPWIKHWDQDPVRDIDIDTDDDPDDDPSSVVQQPDDSSDDDPDPQWHQDPRRGIMGTDD

Sequence (90 aa):
MKIALVFFCLVVVAVNANRFICDVTKVYEENKCNRCACFKDSRGAVVFRCTLKACSGKTYDLFRKCNPAVPLPCDKCWCIQPYGIICEVA